Protein AF-A0A951CDQ3-F1 (afdb_monomer_lite)

Foldseek 3Di:
DDDPPQAEDEFEPCLDDPNLVVQVVVVVVRHHYHYDYPDPVSNVVSD

pLDDT: mean 90.57, std 12.92, range [43.88, 98.12]

Radius of gyration: 11.79 Å; chains: 1; bounding box: 26×14×38 Å

Structure (mmCIF, N/CA/C/O backbone):
data_AF-A0A951CDQ3-F1
#
_entry.id   AF-A0A951CDQ3-F1
#
loop_
_atom_site.group_PDB
_atom_site.id
_atom_site.type_symbol
_atom_site.label_atom_id
_atom_site.label_alt_id
_atom_site.label_comp_id
_atom_site.label_asym_id
_atom_site.label_entity_id
_atom_site.label_seq_id
_atom_site.pdbx_PDB_ins_code
_atom_site.Cartn_x
_atom_site.Cartn_y
_atom_site.Cartn_z
_atom_site.occupancy
_atom_site.B_iso_or_equiv
_atom_site.auth_seq_id
_atom_site.auth_comp_id
_atom_site.auth_asym_id
_atom_site.auth_atom_id
_atom_site.pdbx_PDB_model_num
ATOM 1 N N . MET A 1 1 ? -17.094 7.051 24.370 1.00 43.88 1 MET A N 1
ATOM 2 C CA . MET A 1 1 ? -16.347 6.185 23.433 1.00 43.88 1 MET A CA 1
ATOM 3 C C . MET A 1 1 ? -15.703 7.102 22.411 1.00 43.88 1 MET A C 1
ATOM 5 O O . MET A 1 1 ? -16.406 7.974 21.924 1.00 43.88 1 MET A O 1
ATOM 9 N N . ALA A 1 2 ? -14.391 7.019 22.187 1.00 50.66 2 ALA A N 1
ATOM 10 C CA . ALA A 1 2 ? -13.739 7.876 21.198 1.00 50.66 2 ALA A CA 1
ATOM 11 C C . ALA A 1 2 ? -14.207 7.470 19.794 1.00 50.66 2 ALA A C 1
ATOM 13 O O . ALA A 1 2 ? -14.179 6.285 19.469 1.00 50.66 2 ALA A O 1
ATOM 14 N N . GLU A 1 3 ? -14.649 8.445 19.002 1.00 55.09 3 GLU A N 1
ATOM 15 C CA . GLU A 1 3 ? -14.962 8.300 17.582 1.00 55.09 3 GLU A CA 1
ATOM 16 C C . GLU A 1 3 ? -13.751 7.660 16.880 1.00 55.09 3 GLU A C 1
ATOM 18 O O . GLU A 1 3 ? -12.719 8.309 16.685 1.00 55.09 3 GLU A O 1
ATOM 23 N N . SER A 1 4 ? -13.811 6.370 16.543 1.00 59.03 4 SER A N 1
ATOM 24 C CA . SER A 1 4 ? -12.759 5.730 15.753 1.00 59.03 4 SER A CA 1
ATOM 25 C C . SER A 1 4 ? -12.939 6.166 14.302 1.00 59.03 4 SER A C 1
ATOM 27 O O . SER A 1 4 ? -13.482 5.426 13.486 1.00 59.03 4 SER A O 1
ATOM 29 N N . SER A 1 5 ? -12.556 7.408 13.997 1.00 70.56 5 SER A N 1
ATOM 30 C CA . SER A 1 5 ? -12.536 7.925 12.630 1.00 70.56 5 SER A CA 1
ATOM 31 C C . SER A 1 5 ? -11.759 6.936 11.764 1.00 70.56 5 SER A C 1
ATOM 33 O O . SER A 1 5 ? -10.564 6.727 11.982 1.00 70.56 5 SER A O 1
ATOM 35 N N . PHE A 1 6 ? -12.447 6.281 10.828 1.00 78.88 6 PHE A N 1
ATOM 36 C CA . PHE A 1 6 ? -11.796 5.458 9.819 1.00 78.88 6 PHE A CA 1
ATOM 37 C C . PHE A 1 6 ? -10.853 6.363 9.030 1.00 78.88 6 PHE A C 1
ATOM 39 O O . PHE A 1 6 ? -11.284 7.336 8.409 1.00 78.88 6 PHE A O 1
ATOM 46 N N . LYS A 1 7 ? -9.553 6.083 9.109 1.00 92.00 7 LYS A N 1
ATOM 47 C CA . LYS A 1 7 ? -8.534 6.918 8.478 1.00 92.00 7 LYS A CA 1
ATOM 48 C C . LYS A 1 7 ? -8.215 6.361 7.098 1.00 92.00 7 LYS A C 1
ATOM 50 O O . LYS A 1 7 ? -7.802 5.208 6.979 1.00 92.00 7 LYS A O 1
ATOM 55 N N . THR A 1 8 ? -8.392 7.192 6.075 1.00 96.50 8 THR A N 1
ATOM 56 C CA . THR A 1 8 ? -8.081 6.862 4.678 1.00 96.50 8 THR A CA 1
ATOM 57 C C . THR A 1 8 ? -6.910 7.707 4.194 1.00 96.50 8 THR A C 1
ATOM 59 O O .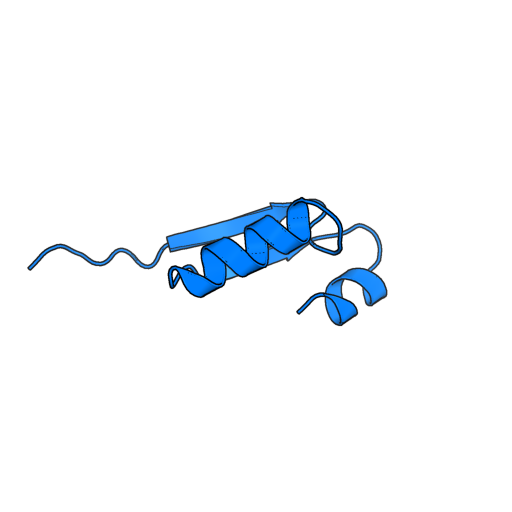 THR A 1 8 ? -6.852 8.904 4.473 1.00 96.50 8 THR A O 1
ATOM 62 N N . VAL A 1 9 ? -5.976 7.099 3.461 1.00 96.50 9 VAL A N 1
ATOM 63 C CA . VAL A 1 9 ? -4.771 7.766 2.946 1.00 96.50 9 VAL A CA 1
ATOM 64 C C . VAL A 1 9 ? -4.524 7.418 1.478 1.00 96.50 9 VAL A C 1
ATOM 66 O O . VAL A 1 9 ? -4.643 6.260 1.082 1.00 96.50 9 VAL A O 1
ATOM 69 N N . LEU A 1 10 ? -4.149 8.423 0.680 1.00 97.25 10 LEU A N 1
ATOM 70 C CA . LEU A 1 10 ? -3.664 8.258 -0.692 1.00 97.25 10 LEU A CA 1
ATOM 71 C C . LEU A 1 10 ? -2.136 8.349 -0.716 1.00 97.25 10 LEU A C 1
ATOM 73 O O . LEU A 1 10 ? -1.561 9.319 -0.226 1.00 97.25 10 LEU A O 1
ATOM 77 N N . ILE A 1 11 ? -1.486 7.364 -1.330 1.00 97.19 11 ILE A N 1
ATOM 78 C CA . ILE A 1 11 ? -0.030 7.257 -1.423 1.00 97.19 11 ILE A CA 1
ATOM 79 C C . ILE A 1 11 ? 0.372 7.254 -2.896 1.00 97.19 11 ILE A C 1
ATOM 81 O O . ILE A 1 11 ? 0.053 6.333 -3.655 1.00 97.19 11 ILE A O 1
ATOM 85 N N . THR A 1 12 ? 1.097 8.288 -3.310 1.00 96.56 12 THR A N 1
ATOM 86 C CA . THR A 1 12 ? 1.703 8.351 -4.642 1.00 96.56 12 THR A CA 1
ATOM 87 C C . THR A 1 12 ? 3.001 7.545 -4.669 1.00 96.56 12 THR A C 1
ATOM 89 O O . THR A 1 12 ? 3.706 7.430 -3.669 1.00 96.56 12 THR A O 1
ATOM 92 N N . GLY A 1 13 ? 3.306 6.915 -5.807 1.00 96.38 13 GLY A N 1
ATOM 93 C CA . GLY A 1 13 ? 4.468 6.025 -5.910 1.00 96.38 13 GLY A CA 1
ATOM 94 C C . GLY A 1 13 ? 4.346 4.748 -5.066 1.00 96.38 13 GLY A C 1
ATOM 95 O O . GLY A 1 13 ? 5.357 4.112 -4.787 1.00 96.38 13 GLY A O 1
ATOM 96 N N . GLY A 1 14 ? 3.130 4.347 -4.677 1.00 96.50 14 GLY A N 1
ATOM 97 C CA . GLY A 1 14 ? 2.888 3.218 -3.767 1.00 96.50 14 GLY A CA 1
ATOM 98 C C . GLY A 1 14 ? 3.143 1.825 -4.357 1.00 96.50 14 GLY A C 1
ATOM 99 O O . GLY A 1 14 ? 3.062 0.837 -3.639 1.00 96.50 14 GLY A O 1
ATOM 100 N N . ALA A 1 15 ? 3.486 1.727 -5.645 1.00 96.12 15 ALA A N 1
ATOM 101 C CA . ALA A 1 15 ? 3.748 0.451 -6.319 1.00 96.12 15 ALA A CA 1
ATOM 102 C C . ALA A 1 15 ? 5.087 -0.217 -5.932 1.00 96.12 15 ALA A C 1
ATOM 104 O O . ALA A 1 15 ? 5.378 -1.330 -6.368 1.00 96.12 15 ALA A O 1
ATOM 105 N N . GLY A 1 16 ? 5.948 0.450 -5.158 1.00 95.50 16 GLY A N 1
ATOM 106 C CA . GLY A 1 16 ? 7.222 -0.116 -4.717 1.00 95.50 16 GLY A CA 1
ATOM 107 C C . GLY A 1 16 ? 8.004 0.805 -3.785 1.00 95.50 16 GLY A C 1
ATOM 108 O O . GLY A 1 16 ? 7.569 1.913 -3.472 1.00 95.50 16 GLY A O 1
ATOM 109 N N . GLY A 1 17 ? 9.178 0.339 -3.351 1.00 96.56 17 GLY A N 1
ATOM 110 C CA . GLY A 1 17 ? 10.075 1.093 -2.474 1.00 96.56 17 GLY A CA 1
ATOM 111 C C . GLY A 1 17 ? 9.386 1.584 -1.197 1.00 96.56 17 GLY A C 1
ATOM 112 O O . GLY A 1 17 ? 8.522 0.912 -0.640 1.00 96.56 17 GLY A O 1
ATOM 113 N N . ILE A 1 18 ? 9.752 2.791 -0.761 1.00 97.81 18 ILE A N 1
ATOM 114 C CA . ILE A 1 18 ? 9.251 3.394 0.482 1.00 97.81 18 ILE A CA 1
ATOM 115 C C . ILE A 1 18 ? 7.726 3.577 0.455 1.00 97.81 18 ILE A C 1
ATOM 117 O O . ILE A 1 18 ? 7.064 3.329 1.458 1.00 97.81 18 ILE A O 1
ATOM 121 N N . GLY A 1 19 ? 7.151 3.959 -0.691 1.00 96.62 19 GLY A N 1
ATOM 122 C CA . GLY A 1 19 ? 5.704 4.156 -0.815 1.00 96.62 19 GLY A CA 1
ATOM 123 C C . GLY A 1 19 ? 4.907 2.885 -0.504 1.00 96.62 19 GLY A C 1
ATOM 124 O O . GLY A 1 19 ? 3.887 2.954 0.182 1.00 96.62 19 GLY A O 1
ATOM 125 N N . LYS A 1 20 ? 5.401 1.719 -0.942 1.00 97.06 20 LYS A N 1
ATOM 126 C CA . LYS A 1 20 ? 4.781 0.420 -0.640 1.00 97.06 20 LYS A CA 1
ATOM 127 C C . LYS A 1 20 ? 4.864 0.082 0.848 1.00 97.06 20 LYS A C 1
ATOM 129 O O . LYS A 1 20 ? 3.854 -0.282 1.443 1.00 97.06 20 LYS A O 1
ATOM 134 N N . GLU A 1 21 ? 6.033 0.243 1.463 1.00 98.12 21 GLU A N 1
ATOM 135 C CA . GLU A 1 21 ? 6.211 -0.066 2.890 1.00 98.12 21 GLU A CA 1
ATOM 136 C C . GLU A 1 21 ? 5.359 0.841 3.790 1.00 98.12 21 GLU A C 1
ATOM 138 O O . GLU A 1 21 ? 4.775 0.373 4.769 1.00 98.12 21 GLU A O 1
ATOM 143 N N . ILE A 1 22 ? 5.190 2.116 3.419 1.00 97.56 22 ILE A N 1
ATOM 144 C CA . ILE A 1 22 ? 4.258 3.031 4.095 1.00 97.56 22 ILE A CA 1
ATOM 145 C C . ILE A 1 22 ? 2.814 2.523 3.973 1.00 97.56 22 ILE A C 1
ATOM 147 O O . ILE A 1 22 ? 2.103 2.473 4.978 1.00 97.56 22 ILE A O 1
ATOM 151 N N . ALA A 1 23 ? 2.380 2.121 2.772 1.00 96.94 23 ALA A N 1
ATOM 152 C CA . ALA A 1 23 ? 1.028 1.601 2.550 1.00 96.94 23 ALA A CA 1
ATOM 153 C C . ALA A 1 23 ? 0.756 0.347 3.394 1.00 96.94 23 ALA A C 1
ATOM 155 O O . ALA A 1 23 ? -0.275 0.256 4.059 1.00 96.94 23 ALA A O 1
ATOM 156 N N . VAL A 1 24 ? 1.706 -0.588 3.431 1.00 96.94 24 VAL A N 1
ATOM 157 C CA . VAL A 1 24 ? 1.601 -1.814 4.232 1.00 96.94 24 VAL A CA 1
ATOM 158 C C . VAL A 1 24 ? 1.576 -1.498 5.729 1.00 96.94 24 VAL A C 1
ATOM 160 O O . VAL A 1 24 ? 0.759 -2.056 6.462 1.00 96.94 24 VAL A O 1
ATOM 163 N N . GLY A 1 25 ? 2.438 -0.595 6.200 1.00 97.12 25 GLY A N 1
ATOM 164 C CA . GLY A 1 25 ? 2.476 -0.183 7.603 1.00 97.12 25 GLY A CA 1
ATOM 165 C C . GLY A 1 25 ? 1.167 0.460 8.066 1.00 97.12 25 GLY A C 1
ATOM 166 O O . GLY A 1 25 ? 0.637 0.086 9.110 1.00 97.12 25 GLY A O 1
ATOM 167 N N . LEU A 1 26 ? 0.603 1.375 7.273 1.00 96.00 26 LEU A N 1
ATOM 168 C CA . LEU A 1 26 ? -0.662 2.043 7.599 1.00 96.00 26 LEU A CA 1
ATOM 169 C C . LEU A 1 26 ? -1.854 1.080 7.545 1.00 96.00 26 LEU A C 1
ATOM 171 O O . LEU A 1 26 ? -2.700 1.116 8.440 1.00 96.00 26 LEU A O 1
ATOM 175 N N . ALA A 1 27 ? -1.886 0.165 6.572 1.00 95.06 27 ALA A N 1
ATOM 176 C CA . ALA A 1 27 ? -2.910 -0.877 6.510 1.00 95.06 27 ALA A CA 1
ATOM 177 C C . ALA A 1 27 ? -2.885 -1.777 7.760 1.00 95.06 27 ALA A C 1
ATOM 179 O O . ALA A 1 27 ? -3.931 -2.052 8.346 1.00 95.06 27 ALA A O 1
ATOM 180 N N . LYS A 1 28 ? -1.693 -2.161 8.245 1.00 96.06 28 LYS A N 1
ATOM 181 C CA . LYS A 1 28 ? -1.527 -2.919 9.504 1.00 96.06 28 LYS A CA 1
ATOM 182 C C . LYS A 1 28 ? -2.022 -2.163 10.742 1.00 96.06 28 LYS A C 1
ATOM 184 O O . LYS A 1 28 ? -2.396 -2.795 11.723 1.00 96.06 28 LYS A O 1
ATOM 189 N N . LEU A 1 29 ? -2.042 -0.831 10.699 1.00 94.62 29 LEU A N 1
ATOM 190 C CA . LEU A 1 29 ? -2.599 0.023 11.753 1.00 94.62 29 LEU A CA 1
ATOM 191 C C . LEU A 1 29 ? -4.118 0.243 11.609 1.00 94.62 29 LEU A C 1
ATOM 193 O O . LEU A 1 29 ? -4.687 1.039 12.355 1.00 94.62 29 LEU A O 1
ATOM 197 N N . GLY A 1 30 ? -4.774 -0.427 10.655 1.00 93.69 30 GLY A N 1
ATOM 198 C CA . GLY A 1 30 ? -6.221 -0.352 10.433 1.00 93.69 30 GLY A CA 1
ATOM 199 C C . GLY A 1 30 ? -6.672 0.815 9.553 1.00 93.69 30 GLY A C 1
ATOM 200 O O . GLY A 1 30 ? -7.856 1.144 9.535 1.00 93.69 30 GLY A O 1
ATOM 201 N N . TRP A 1 31 ? -5.750 1.464 8.839 1.00 95.81 31 TRP A N 1
ATOM 202 C CA . TRP A 1 31 ? -6.099 2.522 7.894 1.00 95.81 31 TRP A CA 1
ATOM 203 C C . TRP A 1 31 ? -6.523 1.918 6.557 1.00 95.81 31 TRP A C 1
ATOM 205 O O . TRP A 1 31 ? -5.982 0.905 6.116 1.00 95.81 31 TRP A O 1
ATOM 215 N N . THR A 1 32 ? -7.438 2.588 5.862 1.00 95.69 32 THR A N 1
ATOM 216 C CA . THR A 1 32 ? -7.707 2.296 4.451 1.00 95.69 32 THR A CA 1
ATOM 217 C C . THR A 1 32 ? -6.634 2.967 3.602 1.00 95.69 32 THR A C 1
ATOM 219 O O . THR A 1 32 ? -6.483 4.190 3.633 1.00 95.69 32 THR A O 1
ATOM 222 N N . THR A 1 33 ? -5.873 2.187 2.840 1.00 95.94 33 THR A N 1
ATOM 223 C CA . THR A 1 33 ? -4.797 2.707 1.993 1.00 95.94 33 THR A CA 1
ATOM 224 C C . THR A 1 33 ? -5.185 2.640 0.520 1.00 95.94 33 THR A C 1
ATOM 226 O O . THR A 1 33 ? -5.680 1.632 0.026 1.00 95.94 33 THR A O 1
ATOM 229 N N . VAL A 1 34 ? -4.964 3.742 -0.193 1.00 96.56 34 VAL A N 1
ATOM 230 C CA . VAL A 1 34 ? -5.122 3.842 -1.645 1.00 96.56 34 VAL A CA 1
ATOM 231 C C . VAL A 1 34 ? -3.753 4.160 -2.223 1.00 96.56 34 VAL A C 1
ATOM 233 O O . VAL A 1 34 ? -3.126 5.142 -1.830 1.00 96.56 34 VAL A O 1
ATOM 236 N N . VAL A 1 35 ? -3.271 3.345 -3.156 1.00 95.88 35 VAL A N 1
ATOM 237 C CA . VAL A 1 35 ? -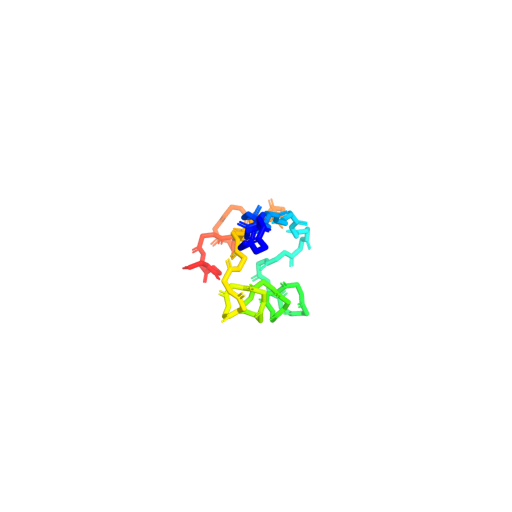1.982 3.569 -3.822 1.00 95.88 35 VAL A CA 1
ATOM 238 C C . VAL A 1 35 ? -2.194 3.986 -5.269 1.00 95.88 35 VAL A C 1
ATOM 240 O O . VAL A 1 35 ? -3.101 3.508 -5.945 1.00 95.88 35 VAL A O 1
ATOM 243 N N . THR A 1 36 ? -1.332 4.867 -5.765 1.00 95.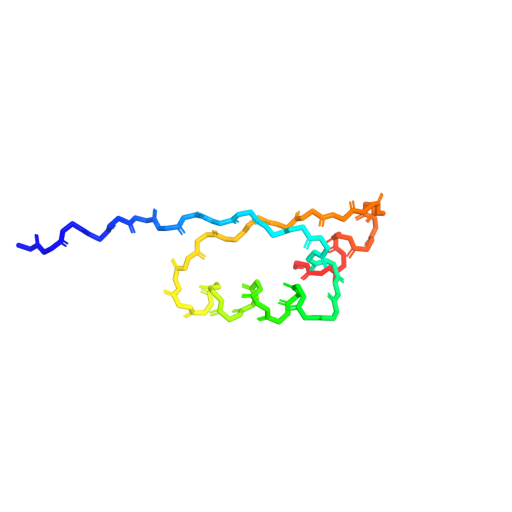81 36 THR A N 1
ATOM 244 C CA . THR A 1 36 ? -1.259 5.190 -7.191 1.00 95.81 36 THR A CA 1
ATOM 245 C C . THR A 1 36 ? 0.176 5.127 -7.691 1.00 95.81 36 THR A C 1
ATOM 247 O O . THR A 1 36 ? 1.138 5.389 -6.959 1.00 95.81 36 THR A O 1
ATOM 250 N N . SER A 1 37 ? 0.334 4.761 -8.958 1.00 94.88 37 SER A N 1
ATOM 251 C CA . SER A 1 37 ? 1.611 4.768 -9.656 1.00 94.88 37 SER A CA 1
ATOM 252 C C . SER A 1 37 ? 1.396 5.037 -11.143 1.00 94.88 37 SER A C 1
ATOM 254 O O . SER A 1 37 ? 0.275 4.961 -11.639 1.00 94.88 37 SER A O 1
ATOM 256 N N . ARG A 1 38 ? 2.476 5.364 -11.858 1.00 95.50 38 ARG A N 1
ATOM 257 C CA . ARG A 1 38 ? 2.420 5.660 -13.298 1.00 95.50 38 ARG A CA 1
ATOM 258 C C . ARG A 1 38 ? 2.003 4.447 -14.137 1.00 95.50 38 ARG A C 1
ATOM 260 O O . ARG A 1 38 ? 1.335 4.612 -15.147 1.00 95.50 38 ARG A O 1
ATOM 267 N N . GLU A 1 39 ? 2.412 3.246 -13.728 1.00 96.19 39 GLU A N 1
ATOM 268 C CA . GLU A 1 39 ? 2.165 2.000 -14.457 1.00 96.19 39 GLU A CA 1
ATOM 269 C C . GLU A 1 39 ? 1.096 1.176 -13.739 1.00 96.19 39 GLU A C 1
ATOM 271 O O . GLU A 1 39 ? 1.292 0.749 -12.599 1.00 96.19 39 GLU A O 1
ATOM 276 N N . LYS A 1 40 ? -0.027 0.912 -14.414 1.00 93.44 40 LYS A N 1
ATOM 277 C CA . LYS A 1 40 ? -1.151 0.174 -13.822 1.00 93.44 40 LYS A CA 1
ATOM 278 C C . LYS A 1 40 ? -0.740 -1.215 -13.323 1.00 93.44 40 LYS A C 1
ATOM 280 O O . LYS A 1 40 ? -1.029 -1.550 -12.181 1.00 93.44 40 LYS A O 1
ATOM 285 N N . SER A 1 41 ? 0.009 -1.964 -14.136 1.00 95.31 41 SER A N 1
ATOM 286 C CA . SER A 1 41 ? 0.486 -3.318 -13.813 1.00 95.31 41 SER A CA 1
ATOM 287 C C . SER A 1 41 ? 1.331 -3.362 -12.540 1.00 95.31 41 SER A C 1
ATOM 289 O O . SER A 1 41 ? 1.210 -4.280 -11.733 1.00 95.31 41 SER A O 1
ATOM 291 N N . ARG A 1 42 ? 2.167 -2.342 -12.317 1.00 94.25 42 ARG A N 1
ATOM 292 C CA . ARG A 1 42 ? 2.970 -2.227 -11.095 1.00 94.25 42 ARG A CA 1
ATOM 293 C C . ARG A 1 42 ? 2.115 -1.905 -9.874 1.00 94.25 42 ARG A C 1
ATOM 295 O O . ARG A 1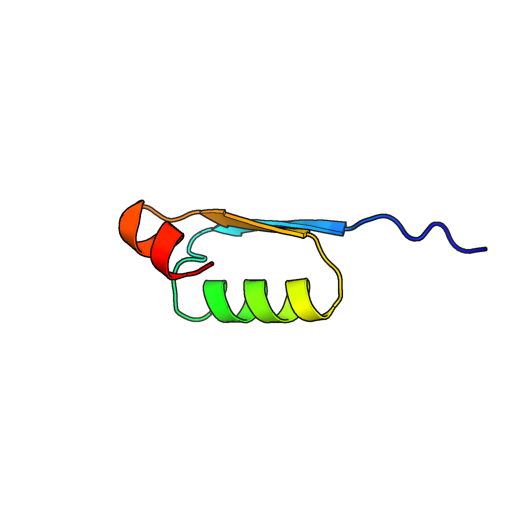 42 ? 2.429 -2.381 -8.791 1.00 94.25 42 ARG A O 1
ATOM 302 N N . GLY A 1 43 ? 1.065 -1.101 -10.042 1.00 92.69 43 GLY A N 1
ATOM 303 C CA . GLY A 1 43 ? 0.089 -0.832 -8.985 1.00 92.69 43 GLY A CA 1
ATOM 304 C C . GLY A 1 43 ? -0.698 -2.083 -8.593 1.00 92.69 43 GLY A C 1
ATOM 305 O O . GLY A 1 43 ? -0.822 -2.370 -7.409 1.00 92.69 43 GLY A O 1
ATOM 306 N N . GLU A 1 44 ? -1.159 -2.852 -9.579 1.00 92.19 44 GLU A N 1
ATOM 307 C CA . GLU A 1 44 ? -1.886 -4.112 -9.369 1.00 92.19 44 GLU A CA 1
ATOM 308 C C . GLU A 1 44 ? -1.022 -5.167 -8.664 1.00 92.19 44 GLU A C 1
ATOM 310 O O . GLU A 1 44 ? -1.505 -5.846 -7.771 1.00 92.19 44 GLU A O 1
ATOM 315 N N . ALA A 1 45 ? 0.269 -5.266 -8.995 1.00 92.19 45 ALA A N 1
ATOM 316 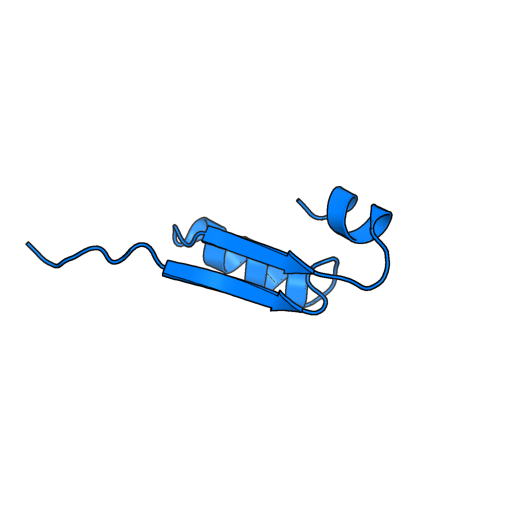C CA . ALA A 1 45 ? 1.193 -6.194 -8.336 1.00 92.19 45 ALA A CA 1
ATOM 317 C C . ALA A 1 45 ? 1.591 -5.787 -6.898 1.00 92.19 45 ALA A C 1
ATOM 319 O O . ALA A 1 45 ? 2.320 -6.523 -6.225 1.00 92.19 45 ALA A O 1
ATOM 320 N N . ALA A 1 46 ? 1.203 -4.592 -6.440 1.00 87.00 46 ALA A N 1
ATOM 321 C CA . ALA A 1 46 ? 1.593 -4.053 -5.139 1.00 87.00 46 ALA A CA 1
ATOM 322 C C . ALA A 1 46 ? 0.538 -4.232 -4.036 1.00 87.00 46 ALA A C 1
ATOM 324 O O . ALA A 1 46 ? 0.890 -4.015 -2.872 1.00 87.00 46 ALA A O 1
ATOM 325 N N . VAL A 1 47 ? -0.697 -4.603 -4.395 1.00 78.75 47 VAL A N 1
ATOM 326 C CA . VAL A 1 47 ? -1.849 -4.783 -3.493 1.00 78.75 47 VAL A CA 1
ATOM 327 C C . VAL A 1 47 ? -2.194 -6.249 -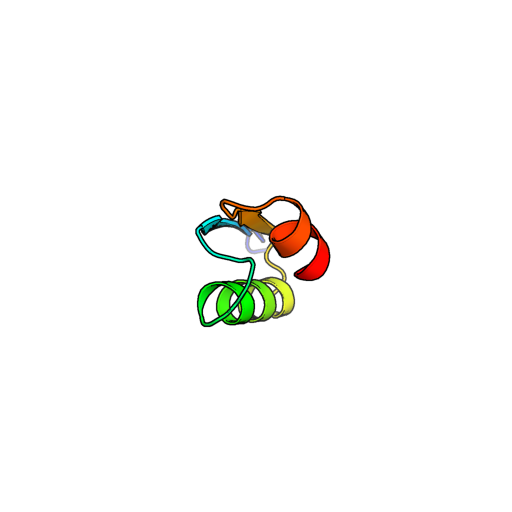3.270 1.00 78.75 47 VAL A C 1
ATOM 329 O O . VAL A 1 47 ? -1.994 -7.058 -4.201 1.00 78.75 47 VAL A O 1
#

Secondary structure (DSSP, 8-state):
-------EEEEETTTSHHHHHHHHHHHHTT-EEEEE-S-HHHHHTT-

Sequence (47 aa):
MAESSFKTVLITGGAGGIGKEIAVGLAKLGWTTVVTSREKSRGEAAV